Protein AF-A0A2V6Z7G9-F1 (afdb_monomer_lite)

Structure (mmCIF, N/CA/C/O backbone):
data_AF-A0A2V6Z7G9-F1
#
_entry.id   AF-A0A2V6Z7G9-F1
#
loop_
_atom_site.group_PDB
_atom_site.id
_atom_site.type_symbol
_atom_site.la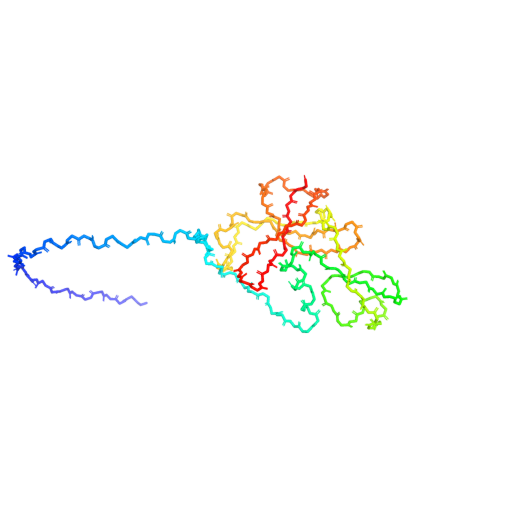bel_atom_id
_atom_site.label_alt_id
_atom_site.label_comp_id
_atom_site.label_asym_id
_atom_site.label_entity_id
_atom_site.label_seq_id
_atom_site.pdbx_PDB_ins_code
_atom_site.Cartn_x
_atom_site.Cartn_y
_atom_site.Cartn_z
_atom_site.occupancy
_atom_site.B_iso_or_equiv
_atom_site.auth_seq_id
_atom_site.auth_comp_id
_atom_site.auth_asym_id
_atom_site.auth_atom_id
_atom_site.pdbx_PDB_model_num
ATOM 1 N N . MET A 1 1 ? -39.714 36.564 0.654 1.00 46.28 1 MET A N 1
ATOM 2 C CA . MET A 1 1 ? -41.120 36.617 0.195 1.00 46.28 1 MET A CA 1
ATOM 3 C C . MET A 1 1 ? -41.683 35.203 0.207 1.00 46.28 1 MET A C 1
ATOM 5 O O . MET A 1 1 ? -41.181 34.357 -0.519 1.00 46.28 1 MET A O 1
ATOM 9 N N . ARG A 1 2 ? -42.617 34.915 1.122 1.00 41.38 2 ARG A N 1
ATOM 10 C CA . ARG A 1 2 ? -43.221 33.588 1.339 1.00 41.38 2 ARG A CA 1
ATOM 11 C C . ARG A 1 2 ? -44.548 33.513 0.575 1.00 41.38 2 ARG A C 1
ATOM 13 O O . ARG A 1 2 ? -45.341 34.442 0.668 1.00 41.38 2 ARG A O 1
ATOM 20 N N . ARG A 1 3 ? -44.774 32.432 -0.173 1.00 46.97 3 ARG A N 1
ATOM 21 C CA . ARG A 1 3 ? -46.000 32.166 -0.944 1.00 46.97 3 ARG A CA 1
ATOM 22 C C . ARG A 1 3 ? -46.952 31.303 -0.090 1.00 46.97 3 ARG A C 1
ATOM 24 O O . ARG A 1 3 ? -46.465 30.332 0.490 1.00 46.97 3 ARG A O 1
ATOM 31 N N . PRO A 1 4 ? -48.249 31.636 0.045 1.00 50.72 4 PRO A N 1
ATOM 32 C CA . PRO A 1 4 ? -49.170 30.868 0.882 1.00 50.72 4 PRO A CA 1
ATOM 33 C C . PRO A 1 4 ? -49.704 29.611 0.158 1.00 50.72 4 PRO A C 1
ATOM 35 O O . PRO A 1 4 ? -49.766 29.601 -1.076 1.00 50.72 4 PRO A O 1
ATOM 38 N N . PRO A 1 5 ? -50.086 28.554 0.903 1.00 48.44 5 PRO A N 1
ATOM 39 C CA . PRO A 1 5 ? -50.662 27.324 0.359 1.00 48.44 5 PRO A CA 1
ATOM 40 C C . PRO A 1 5 ? -52.167 27.475 0.068 1.00 48.44 5 PRO A C 1
ATOM 42 O O . PRO A 1 5 ? -52.927 27.966 0.900 1.00 48.44 5 PRO A O 1
ATOM 45 N N . GLY A 1 6 ? -52.578 27.053 -1.131 1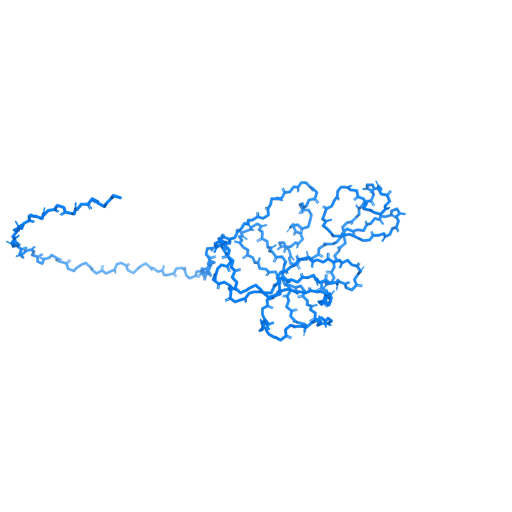.00 43.91 6 GLY A N 1
ATOM 46 C CA . GLY A 1 6 ? -53.966 27.042 -1.602 1.00 43.91 6 GLY A CA 1
ATOM 47 C C . GLY A 1 6 ? -54.724 25.773 -1.199 1.00 43.91 6 GLY A C 1
ATOM 48 O O . GLY A 1 6 ? -54.155 24.685 -1.158 1.00 43.91 6 GLY A O 1
ATOM 49 N N . ALA A 1 7 ? -56.003 25.975 -0.885 1.00 45.84 7 ALA A N 1
ATOM 50 C CA . ALA A 1 7 ? -56.956 25.062 -0.267 1.00 45.84 7 ALA A CA 1
ATOM 51 C C . ALA A 1 7 ? -57.321 23.813 -1.094 1.00 45.84 7 ALA A C 1
ATOM 53 O O . ALA A 1 7 ? -57.229 23.798 -2.319 1.00 45.84 7 ALA A O 1
ATOM 54 N N . GLY A 1 8 ? -57.750 22.771 -0.374 1.00 36.00 8 GLY A N 1
ATOM 55 C CA . GLY A 1 8 ? -58.090 21.454 -0.905 1.00 36.00 8 GLY A CA 1
ATOM 56 C C . GLY A 1 8 ? -59.484 21.317 -1.516 1.00 36.00 8 GLY A C 1
ATOM 57 O O . GLY A 1 8 ? -60.272 22.257 -1.551 1.00 36.00 8 GLY A O 1
ATOM 58 N N . LEU A 1 9 ? -59.782 20.091 -1.951 1.00 45.94 9 LEU A N 1
ATOM 59 C CA . LEU A 1 9 ? -61.124 19.630 -2.287 1.00 45.94 9 LEU A CA 1
ATOM 60 C C . LEU A 1 9 ? -61.352 18.220 -1.732 1.00 45.94 9 LEU A C 1
ATOM 62 O O . LEU A 1 9 ? -60.505 17.333 -1.812 1.00 45.94 9 LEU A O 1
ATOM 66 N N . SER A 1 10 ? -62.520 18.087 -1.123 1.00 37.91 10 SER A N 1
ATOM 67 C CA . SER A 1 10 ? -63.099 16.967 -0.393 1.00 37.91 10 SER A CA 1
ATOM 68 C C . SER A 1 10 ? -63.990 16.075 -1.266 1.00 37.91 10 SER A C 1
ATOM 70 O O . SER A 1 10 ? -64.615 16.570 -2.200 1.00 37.91 10 SER A O 1
ATOM 72 N N . GLY A 1 11 ? -64.188 14.822 -0.833 1.00 34.47 11 GLY A N 1
ATOM 73 C CA . GLY A 1 11 ? -65.309 13.943 -1.223 1.00 34.47 11 GLY A CA 1
ATOM 74 C C . GLY A 1 11 ? -64.867 12.748 -2.074 1.00 34.47 11 GLY A C 1
ATOM 75 O O . GLY A 1 11 ? -64.104 12.910 -3.010 1.00 34.47 11 GLY A O 1
ATOM 76 N N . GLY A 1 12 ? -65.259 11.499 -1.832 1.00 38.38 12 GLY A N 1
ATOM 77 C CA . GLY A 1 12 ? -66.187 10.864 -0.894 1.00 38.38 12 GLY A CA 1
ATOM 78 C C . GLY A 1 12 ? -66.059 9.330 -1.067 1.00 38.38 12 GLY A C 1
ATOM 79 O O . GLY A 1 12 ? -65.272 8.880 -1.900 1.00 38.38 12 GLY A O 1
ATOM 80 N N . PRO A 1 13 ? -66.760 8.498 -0.277 1.00 47.56 13 PRO A N 1
ATOM 81 C CA . PRO A 1 13 ? -66.443 7.077 -0.142 1.00 47.56 13 PRO A CA 1
ATOM 82 C C . PRO A 1 13 ? -67.273 6.166 -1.061 1.00 47.56 13 PRO A C 1
ATOM 84 O O . PRO A 1 13 ? -68.386 6.522 -1.442 1.00 47.56 13 PRO A O 1
ATOM 87 N N . ARG A 1 14 ? -66.770 4.927 -1.214 1.00 40.38 14 ARG A N 1
ATOM 88 C CA . ARG A 1 14 ? -67.463 3.626 -1.421 1.00 40.38 14 ARG A CA 1
ATOM 89 C C . ARG A 1 14 ? -67.065 2.909 -2.717 1.00 40.38 14 ARG A C 1
ATOM 91 O O . ARG A 1 14 ? -67.372 3.368 -3.802 1.00 40.38 14 ARG A O 1
ATOM 98 N N . ALA A 1 15 ? -66.530 1.696 -2.581 1.00 43.44 15 ALA A N 1
ATOM 99 C CA . ALA A 1 15 ? -67.306 0.463 -2.764 1.00 43.44 15 ALA A CA 1
ATOM 100 C C . ALA A 1 15 ? -66.437 -0.761 -2.420 1.00 43.44 15 ALA A C 1
ATOM 102 O O . ALA A 1 15 ? -65.300 -0.885 -2.863 1.00 43.44 15 ALA A O 1
ATOM 103 N N . ARG A 1 16 ? -66.985 -1.662 -1.599 1.00 48.31 16 ARG A N 1
ATOM 104 C CA . ARG A 1 16 ? -66.441 -2.993 -1.309 1.00 48.31 16 ARG A CA 1
ATOM 105 C C . ARG A 1 16 ? -67.078 -3.990 -2.268 1.00 48.31 16 ARG A C 1
ATOM 107 O O . ARG A 1 16 ? -68.238 -4.298 -2.053 1.00 48.31 16 ARG A O 1
ATOM 114 N N . HIS A 1 17 ? -66.329 -4.552 -3.209 1.00 40.22 17 HIS A N 1
ATOM 115 C CA . HIS A 1 17 ? -66.637 -5.800 -3.930 1.00 40.22 17 HIS A CA 1
ATOM 116 C C . HIS A 1 17 ? -65.290 -6.331 -4.458 1.00 40.22 17 HIS A C 1
ATOM 118 O O . HIS A 1 17 ? -64.462 -5.533 -4.867 1.00 40.22 17 HIS A O 1
ATOM 124 N N . GLY A 1 18 ? -64.916 -7.603 -4.457 1.00 40.47 18 GLY A N 1
ATOM 125 C CA . GLY A 1 18 ? -65.535 -8.863 -4.088 1.00 40.47 18 GLY A CA 1
ATOM 126 C C . GLY A 1 18 ? -64.407 -9.909 -4.052 1.00 40.47 18 GLY A C 1
ATOM 127 O O . GLY A 1 18 ? -63.336 -9.713 -4.625 1.00 40.47 18 GLY A O 1
ATOM 128 N N . ARG A 1 19 ? -64.615 -10.994 -3.303 1.00 50.22 19 ARG A N 1
ATOM 129 C CA . ARG A 1 19 ? -63.668 -12.111 -3.188 1.00 50.22 19 ARG A CA 1
ATOM 130 C C . ARG A 1 19 ? -63.494 -12.786 -4.549 1.00 50.22 19 ARG A C 1
ATOM 132 O O . ARG A 1 19 ? -64.489 -13.244 -5.099 1.00 50.22 19 ARG A O 1
ATOM 139 N N . HIS A 1 20 ? -62.255 -12.978 -4.997 1.00 47.03 20 HIS A N 1
ATOM 140 C CA . HIS A 1 20 ? -61.943 -13.973 -6.021 1.00 47.03 20 HIS A CA 1
ATOM 141 C C . HIS A 1 20 ? -60.789 -14.885 -5.589 1.00 47.03 20 HIS A C 1
ATOM 143 O O . HIS A 1 20 ? -59.735 -14.437 -5.152 1.00 47.03 20 HIS A O 1
ATOM 149 N N . ALA A 1 21 ? -61.131 -16.174 -5.641 1.00 50.31 21 ALA A N 1
ATOM 150 C CA . ALA A 1 21 ? -60.374 -17.419 -5.632 1.00 50.31 21 ALA A CA 1
ATOM 151 C C . ALA A 1 21 ? -58.892 -17.420 -5.212 1.00 50.31 21 ALA A C 1
ATOM 153 O O . ALA A 1 21 ? -58.017 -16.813 -5.820 1.00 50.31 21 ALA A O 1
ATOM 154 N N . ARG A 1 22 ? -58.623 -18.267 -4.211 1.00 45.00 22 ARG A N 1
ATOM 155 C CA . ARG A 1 22 ? -57.298 -18.760 -3.837 1.00 45.00 22 ARG A CA 1
ATOM 156 C C . ARG A 1 22 ? -56.752 -19.625 -4.977 1.00 45.00 22 ARG A C 1
ATOM 158 O O . ARG A 1 22 ? -57.305 -20.691 -5.236 1.00 45.00 22 ARG A O 1
ATOM 165 N N . HIS A 1 23 ? -55.653 -19.210 -5.595 1.00 40.94 23 HIS A N 1
ATOM 166 C CA . HIS A 1 23 ? -54.807 -20.115 -6.369 1.00 40.94 23 HIS A CA 1
ATOM 167 C C . HIS A 1 23 ? -53.655 -20.592 -5.481 1.00 40.94 23 HIS A C 1
ATOM 169 O O . HIS A 1 23 ? -52.947 -19.789 -4.875 1.00 40.94 23 HIS A O 1
ATOM 175 N N . ALA A 1 24 ? -53.536 -21.915 -5.354 1.00 49.03 24 ALA A N 1
ATOM 176 C CA . ALA A 1 24 ? -52.468 -22.589 -4.630 1.00 49.03 24 ALA A CA 1
ATOM 177 C C . ALA A 1 24 ? -51.098 -22.258 -5.256 1.00 49.03 24 ALA A C 1
ATOM 179 O O . ALA A 1 24 ? -51.010 -22.121 -6.479 1.00 49.03 24 ALA A O 1
ATOM 180 N N . PRO A 1 25 ? -50.030 -22.122 -4.452 1.00 39.22 25 PRO A N 1
ATOM 181 C CA . PRO A 1 25 ? -48.725 -21.761 -4.977 1.00 39.22 25 PRO A CA 1
ATOM 182 C C . PRO A 1 25 ? -48.147 -22.934 -5.771 1.00 39.22 25 PRO A C 1
ATOM 184 O O . PRO A 1 25 ? -48.065 -24.059 -5.278 1.00 39.22 25 PRO A O 1
ATOM 187 N N . LEU A 1 26 ? -47.713 -22.665 -7.002 1.00 45.28 26 LEU A N 1
ATOM 188 C CA . LEU A 1 26 ? -46.805 -23.557 -7.711 1.00 45.28 26 LEU A CA 1
ATOM 189 C C . LEU A 1 26 ? -45.466 -23.521 -6.971 1.00 45.28 26 LEU A C 1
ATOM 191 O O . LEU A 1 26 ? -44.718 -22.548 -7.059 1.00 45.28 26 LEU A O 1
ATOM 195 N N . VAL A 1 27 ? -45.194 -24.584 -6.217 1.00 43.25 27 VAL A N 1
ATOM 196 C CA . VAL A 1 27 ? -43.892 -24.871 -5.618 1.00 43.25 27 VAL A CA 1
ATOM 197 C C . VAL A 1 27 ? -42.880 -24.976 -6.757 1.00 43.25 27 VAL A C 1
ATOM 199 O O . VAL A 1 27 ? -42.824 -25.981 -7.462 1.00 43.25 27 VAL A O 1
ATOM 202 N N . ARG A 1 28 ? -42.094 -23.921 -6.977 1.00 43.59 28 ARG A N 1
ATOM 203 C CA . ARG A 1 28 ? -40.884 -24.015 -7.793 1.00 43.59 28 ARG A CA 1
ATOM 204 C C . ARG A 1 28 ? -39.750 -24.424 -6.872 1.00 43.59 28 ARG A C 1
ATOM 206 O O . ARG A 1 28 ? -39.422 -23.714 -5.925 1.00 43.59 28 ARG A O 1
ATOM 213 N N . HIS A 1 29 ? -39.213 -25.608 -7.142 1.00 41.50 29 HIS A N 1
ATOM 214 C CA . HIS A 1 29 ? -38.059 -26.166 -6.461 1.00 41.50 29 HIS A CA 1
ATOM 215 C C . HIS A 1 29 ? -36.920 -25.144 -6.406 1.00 41.50 29 HIS A C 1
ATOM 217 O O . HIS A 1 29 ? -36.500 -24.597 -7.425 1.00 41.50 29 HIS A O 1
ATOM 223 N N . ALA A 1 30 ? -36.459 -24.887 -5.185 1.00 40.66 30 ALA A N 1
ATOM 224 C CA . ALA A 1 30 ? -35.314 -24.052 -4.898 1.00 40.66 30 ALA A CA 1
ATOM 225 C C . ALA A 1 30 ? -34.059 -24.680 -5.514 1.00 40.66 30 ALA A C 1
ATOM 227 O O . ALA A 1 30 ? -33.615 -25.748 -5.092 1.00 40.66 30 ALA A O 1
ATOM 228 N N . HIS A 1 31 ? -33.456 -23.995 -6.480 1.00 39.78 31 HIS A N 1
ATOM 229 C CA . HIS A 1 31 ? -32.033 -24.158 -6.731 1.00 39.78 31 HIS A CA 1
ATOM 230 C C . HIS A 1 31 ? -31.303 -23.215 -5.786 1.00 39.78 31 HIS A C 1
ATOM 232 O O . HIS A 1 31 ? -31.111 -22.039 -6.074 1.00 39.78 31 HIS A O 1
ATOM 238 N N . SER A 1 32 ? -30.938 -23.746 -4.621 1.00 48.03 32 SER A N 1
ATOM 239 C CA . SER A 1 32 ? -30.017 -23.103 -3.698 1.00 48.03 32 SER A CA 1
ATOM 240 C C . SER A 1 32 ? -28.641 -23.000 -4.357 1.00 48.03 32 SER A C 1
ATOM 242 O O . SER A 1 32 ? -27.835 -23.932 -4.311 1.00 48.03 32 SER A O 1
ATOM 244 N N . ARG A 1 33 ? -28.355 -21.858 -4.967 1.00 45.34 33 ARG A N 1
ATOM 245 C CA . ARG A 1 33 ? -27.003 -21.310 -4.956 1.00 45.34 33 ARG A CA 1
ATOM 246 C C . ARG A 1 33 ? -27.084 -20.111 -4.035 1.00 45.34 33 ARG A C 1
ATOM 248 O O . ARG A 1 33 ? -27.973 -19.288 -4.194 1.00 45.34 33 ARG A O 1
ATOM 255 N N . GLY A 1 34 ? -26.268 -20.123 -2.987 1.00 42.91 34 GLY A N 1
ATOM 256 C CA . GLY A 1 34 ? -26.224 -19.042 -2.018 1.00 42.91 34 GLY A CA 1
ATOM 257 C C . GLY A 1 34 ? -25.831 -17.758 -2.728 1.00 42.91 34 GLY A C 1
ATOM 258 O O . GLY A 1 34 ? -24.647 -17.512 -2.937 1.00 42.91 34 GLY A O 1
ATOM 259 N N . ASP A 1 35 ? -26.832 -16.972 -3.105 1.00 41.91 35 ASP A N 1
ATOM 260 C CA . ASP A 1 35 ? -26.660 -15.587 -3.491 1.00 41.91 35 ASP A CA 1
ATOM 261 C C . ASP A 1 35 ? -26.277 -14.845 -2.213 1.00 41.91 35 ASP A C 1
ATOM 263 O O . ASP A 1 35 ? -27.119 -14.444 -1.407 1.00 41.91 35 ASP A O 1
ATOM 267 N N . VAL A 1 36 ? -24.971 -14.733 -1.977 1.00 43.47 36 VAL A N 1
ATOM 268 C CA . VAL A 1 36 ? -24.454 -13.731 -1.054 1.00 43.47 36 VAL A CA 1
ATOM 269 C C . VAL A 1 36 ? -24.893 -12.404 -1.653 1.00 43.47 36 VAL A C 1
ATOM 271 O O . VAL A 1 36 ? -24.384 -11.995 -2.694 1.00 43.47 36 VAL A O 1
ATOM 274 N N . ALA A 1 37 ? -25.896 -11.776 -1.044 1.00 41.31 37 ALA A N 1
ATOM 275 C CA . ALA A 1 37 ? -26.302 -10.431 -1.395 1.00 41.31 37 ALA A CA 1
ATOM 276 C C . ALA A 1 37 ? -25.085 -9.523 -1.191 1.00 41.31 37 ALA A C 1
ATOM 278 O O . ALA A 1 37 ? -24.750 -9.159 -0.063 1.00 41.31 37 ALA A O 1
ATOM 279 N N . VAL A 1 38 ? -24.379 -9.216 -2.278 1.00 49.88 38 VAL A N 1
ATOM 280 C CA . VAL A 1 38 ? -23.341 -8.193 -2.269 1.00 49.88 38 VAL A CA 1
ATOM 281 C C . VAL A 1 38 ? -24.102 -6.892 -2.068 1.00 49.88 38 VAL A C 1
ATOM 283 O O . VAL A 1 38 ? -24.864 -6.482 -2.945 1.00 49.88 38 VAL A O 1
ATOM 286 N N . ALA A 1 39 ? -23.995 -6.305 -0.875 1.00 60.56 39 ALA A N 1
ATOM 287 C CA . ALA A 1 39 ? -24.522 -4.972 -0.628 1.00 60.56 39 ALA A CA 1
ATOM 288 C C . ALA A 1 39 ? -24.041 -4.051 -1.759 1.00 60.56 39 ALA A C 1
ATOM 290 O O . ALA A 1 39 ? -22.878 -4.119 -2.157 1.00 60.56 39 ALA A O 1
ATOM 291 N N . GLU A 1 40 ? -24.947 -3.251 -2.322 1.00 77.25 40 GLU A N 1
ATOM 292 C CA . GLU A 1 40 ? -24.642 -2.404 -3.472 1.00 77.25 40 GLU A CA 1
ATOM 293 C C . GLU A 1 40 ? -23.435 -1.505 -3.157 1.00 77.25 40 GLU A C 1
ATOM 295 O O . GLU A 1 40 ? -23.467 -0.695 -2.228 1.00 77.25 40 GLU A O 1
ATOM 300 N N . TYR A 1 41 ? -22.339 -1.672 -3.903 1.00 86.94 41 TYR A N 1
ATOM 301 C CA . TYR A 1 41 ? -21.129 -0.885 -3.701 1.00 86.94 41 TYR A CA 1
ATOM 302 C C . TYR A 1 41 ? -21.319 0.518 -4.284 1.00 86.94 41 TYR A C 1
ATOM 304 O O . TYR A 1 41 ? -21.324 0.708 -5.498 1.00 86.94 41 TYR A O 1
ATOM 312 N N . THR A 1 42 ? -21.470 1.517 -3.413 1.00 90.62 42 THR A N 1
ATOM 313 C CA . THR A 1 42 ? -21.807 2.901 -3.804 1.00 90.62 42 THR A CA 1
ATOM 314 C C . THR A 1 42 ? -20.617 3.869 -3.780 1.00 90.62 42 THR A C 1
ATOM 316 O O . THR A 1 42 ? -20.784 5.075 -3.995 1.00 90.62 42 THR A O 1
ATOM 319 N N . LYS A 1 43 ? -19.401 3.379 -3.504 1.00 92.50 43 LYS A N 1
ATOM 320 C CA . LYS A 1 43 ? -18.169 4.188 -3.524 1.00 92.50 43 LYS A CA 1
ATOM 321 C C . LYS A 1 43 ? -17.587 4.258 -4.943 1.00 92.50 43 LYS A C 1
ATOM 323 O O . LYS A 1 43 ? -17.880 3.394 -5.768 1.00 92.50 43 LYS A O 1
ATOM 328 N N . PRO A 1 44 ? -16.735 5.258 -5.239 1.00 91.12 44 PRO A N 1
ATOM 329 C CA . PRO A 1 44 ? -16.034 5.323 -6.516 1.00 91.12 44 PRO A CA 1
ATOM 330 C C . PRO A 1 44 ? -15.210 4.059 -6.767 1.00 91.12 44 PRO A C 1
ATOM 332 O O . PRO A 1 44 ? -14.469 3.612 -5.891 1.00 91.12 44 PRO A O 1
ATOM 335 N N . LEU A 1 45 ? -15.327 3.515 -7.975 1.00 93.69 45 LEU A N 1
ATOM 336 C CA . LEU A 1 45 ? -14.468 2.437 -8.446 1.00 93.69 45 LEU A CA 1
ATOM 337 C C . LEU A 1 45 ? -13.182 3.017 -9.048 1.00 93.69 45 LEU A C 1
ATOM 339 O O . LEU A 1 45 ? -13.214 4.115 -9.612 1.00 93.69 45 LEU A O 1
ATOM 343 N N . PRO A 1 46 ? -12.052 2.302 -8.941 1.00 93.00 46 PRO A N 1
ATOM 344 C CA . PRO A 1 46 ? -10.824 2.715 -9.595 1.00 93.00 46 PRO A CA 1
ATOM 345 C C . PRO A 1 46 ? -10.962 2.641 -11.118 1.00 93.00 46 PRO A C 1
ATOM 347 O O . PRO A 1 46 ? -11.549 1.705 -11.661 1.00 93.00 46 PRO A O 1
ATOM 350 N N . GLU A 1 47 ? -10.354 3.598 -11.811 1.00 94.19 47 GLU A N 1
ATOM 351 C CA . GLU A 1 47 ? -10.119 3.496 -13.248 1.00 94.19 47 GLU A CA 1
ATOM 352 C C . GLU A 1 47 ? -8.877 2.626 -13.493 1.00 94.19 47 GLU A C 1
ATOM 354 O O . GLU A 1 47 ? -7.781 2.933 -13.017 1.00 94.19 47 GLU A O 1
ATOM 359 N N . ILE A 1 48 ? -9.047 1.512 -14.211 1.00 95.31 48 ILE A N 1
ATOM 360 C CA . ILE A 1 48 ? -7.955 0.581 -14.515 1.00 95.31 48 ILE A CA 1
ATOM 361 C C . ILE A 1 48 ? -7.266 1.015 -15.811 1.00 95.31 48 ILE A C 1
ATOM 363 O O . ILE A 1 48 ? -7.742 0.750 -16.915 1.00 95.31 48 ILE A O 1
ATOM 367 N N . THR A 1 49 ? -6.106 1.646 -15.667 1.00 96.06 49 THR A N 1
ATOM 368 C CA . THR A 1 49 ? -5.222 2.036 -16.776 1.00 96.06 49 THR A CA 1
ATOM 369 C C . THR A 1 49 ? -4.271 0.901 -17.172 1.00 96.06 49 THR A C 1
ATOM 371 O O . THR A 1 49 ? -4.204 -0.138 -16.510 1.00 96.06 49 THR A O 1
ATOM 374 N N . ALA A 1 50 ? -3.493 1.080 -18.244 1.00 94.69 50 ALA A N 1
ATOM 375 C CA . ALA A 1 50 ? -2.463 0.114 -18.633 1.00 94.69 50 ALA A CA 1
ATOM 376 C C . ALA A 1 50 ? -1.396 -0.070 -17.536 1.00 94.69 50 ALA A C 1
ATOM 378 O O . ALA A 1 50 ? -1.003 -1.197 -17.238 1.00 94.69 50 ALA A O 1
ATOM 379 N N . GLU A 1 51 ? -0.991 1.022 -16.886 1.00 94.81 51 GLU A N 1
ATOM 380 C CA . GLU A 1 51 ? 0.025 1.045 -15.830 1.00 94.81 51 GLU A CA 1
ATOM 381 C C . GLU A 1 51 ? -0.470 0.382 -14.541 1.00 94.81 51 GLU A C 1
ATOM 383 O O . GLU A 1 51 ? 0.298 -0.279 -13.846 1.00 94.81 51 GLU A O 1
ATOM 388 N N . SER A 1 52 ? -1.754 0.550 -14.209 1.00 96.50 52 SER A N 1
ATOM 389 C CA . SER A 1 52 ? -2.344 0.049 -12.960 1.00 96.50 52 SER A CA 1
ATOM 390 C C . SER A 1 52 ? -2.978 -1.338 -13.086 1.00 96.50 52 SER A C 1
ATOM 392 O O . SER A 1 52 ? -3.211 -1.992 -12.069 1.00 96.50 52 SER A O 1
ATOM 394 N N . ARG A 1 53 ? -3.213 -1.836 -14.307 1.00 97.06 53 ARG A N 1
ATOM 395 C CA . ARG A 1 53 ? -3.814 -3.157 -14.555 1.00 97.06 53 ARG A CA 1
ATOM 396 C C . ARG A 1 53 ? -3.133 -4.298 -13.794 1.00 97.06 53 ARG A C 1
ATOM 398 O O . ARG A 1 53 ? -3.861 -5.051 -13.150 1.00 97.06 53 ARG A O 1
ATOM 405 N N . PRO A 1 54 ? -1.792 -4.441 -13.776 1.00 97.62 54 PRO A N 1
ATOM 406 C CA . PRO A 1 54 ? -1.165 -5.535 -13.036 1.00 97.62 54 PRO A CA 1
ATOM 407 C C . PRO A 1 54 ? -1.484 -5.492 -11.536 1.00 97.62 54 PRO A C 1
ATOM 409 O O . PRO A 1 54 ? -1.748 -6.535 -10.942 1.00 97.62 54 PRO A O 1
ATOM 412 N N . PHE A 1 55 ? -1.523 -4.294 -10.940 1.00 97.94 55 PHE A N 1
ATOM 413 C CA . PHE A 1 55 ? -1.880 -4.100 -9.534 1.00 97.94 55 PHE A CA 1
ATOM 414 C C . PHE A 1 55 ? -3.312 -4.560 -9.240 1.00 97.94 55 PHE A C 1
ATOM 416 O O . PHE A 1 55 ? -3.522 -5.328 -8.301 1.00 97.94 55 PHE A O 1
ATOM 423 N N . TRP A 1 56 ? -4.285 -4.143 -10.055 1.00 97.56 56 TRP A N 1
ATOM 424 C CA . TRP A 1 56 ? -5.691 -4.509 -9.855 1.00 97.56 56 TRP A CA 1
ATOM 425 C C . TRP A 1 56 ? -5.960 -5.996 -10.111 1.00 97.56 56 TRP A C 1
ATOM 427 O O . TRP A 1 56 ? -6.667 -6.625 -9.327 1.00 97.56 56 TRP A O 1
ATOM 437 N N . GLU A 1 57 ? -5.318 -6.594 -11.117 1.00 97.69 57 GLU A N 1
ATOM 438 C CA . GLU A 1 57 ? -5.356 -8.046 -11.341 1.00 97.69 57 GLU A CA 1
ATOM 439 C C . GLU A 1 57 ? -4.733 -8.825 -10.174 1.00 97.69 57 GLU A C 1
ATOM 441 O O . GLU A 1 57 ? -5.220 -9.889 -9.789 1.00 97.69 57 GLU A O 1
ATOM 446 N N . GLY A 1 58 ? -3.660 -8.294 -9.580 1.00 97.94 58 GLY A N 1
ATOM 447 C CA . GLY A 1 58 ? -3.110 -8.804 -8.327 1.00 97.94 58 GLY A CA 1
ATOM 448 C C . GLY A 1 58 ? -4.144 -8.760 -7.205 1.00 97.94 58 GLY A C 1
ATOM 449 O O . GLY A 1 58 ? -4.409 -9.787 -6.578 1.00 97.94 58 GLY A O 1
ATOM 450 N N . CYS A 1 59 ? -4.789 -7.608 -7.001 1.00 98.12 59 CYS A N 1
ATOM 451 C CA . CYS A 1 59 ? -5.800 -7.435 -5.959 1.00 98.12 59 CYS A CA 1
ATOM 452 C C . CYS A 1 59 ? -6.983 -8.398 -6.135 1.00 98.12 59 CYS A C 1
ATOM 454 O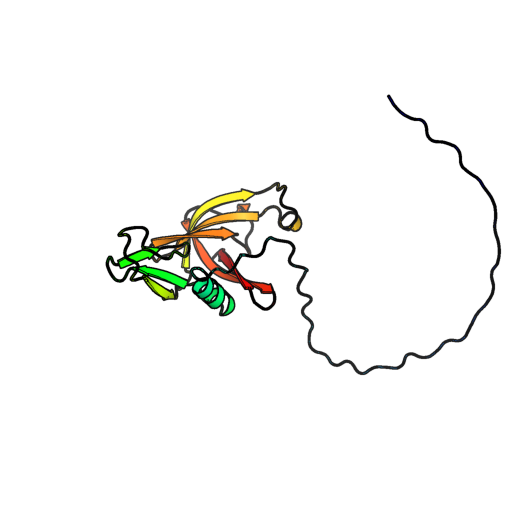 O . CYS A 1 59 ? -7.386 -9.025 -5.156 1.00 98.12 59 CYS A O 1
ATOM 456 N N . LYS A 1 60 ? -7.466 -8.604 -7.370 1.00 97.69 60 LYS A N 1
ATOM 457 C CA . LYS A 1 60 ? -8.506 -9.597 -7.705 1.00 97.69 60 LYS A CA 1
ATOM 458 C C . LYS A 1 60 ? -8.100 -11.023 -7.314 1.00 97.69 60 LYS A C 1
ATOM 460 O O . LYS A 1 60 ? -8.920 -11.812 -6.856 1.00 97.69 60 LYS A O 1
ATOM 465 N N . ARG A 1 61 ? -6.811 -11.358 -7.429 1.00 97.69 61 ARG A N 1
ATOM 466 C CA . ARG A 1 61 ? -6.239 -12.637 -6.962 1.00 97.69 61 ARG A CA 1
ATOM 467 C C . ARG A 1 61 ? -5.846 -12.636 -5.481 1.00 97.69 61 ARG A C 1
ATOM 469 O O . ARG A 1 61 ? -5.179 -13.567 -5.034 1.00 97.69 61 ARG A O 1
ATOM 476 N N . ARG A 1 62 ? -6.240 -11.612 -4.716 1.00 97.94 62 ARG A N 1
ATOM 477 C CA . ARG A 1 62 ? -5.879 -11.410 -3.303 1.00 97.94 62 ARG A CA 1
ATOM 478 C C . ARG A 1 62 ? -4.363 -11.333 -3.074 1.00 97.94 62 ARG A C 1
ATOM 480 O O . ARG A 1 62 ? -3.845 -11.823 -2.072 1.00 97.94 62 ARG A O 1
ATOM 487 N N . GLN A 1 63 ? -3.648 -10.723 -4.017 1.00 98.06 63 GLN A N 1
ATOM 488 C CA . GLN A 1 63 ? -2.202 -10.507 -3.985 1.00 98.06 63 GLN A CA 1
ATOM 489 C C . GLN A 1 63 ? -1.897 -9.012 -4.078 1.00 98.06 63 GLN A C 1
ATOM 491 O O . GLN A 1 63 ? -2.177 -8.371 -5.089 1.00 98.06 63 GLN A O 1
ATOM 496 N N . LEU A 1 64 ? -1.273 -8.451 -3.042 1.00 98.25 64 LEU A N 1
ATOM 497 C CA . LEU A 1 64 ? -0.779 -7.081 -3.109 1.00 98.25 64 LEU A CA 1
ATOM 498 C C . LEU A 1 64 ? 0.499 -7.080 -3.947 1.00 98.25 64 LEU A C 1
ATOM 500 O O . LEU A 1 64 ? 1.427 -7.824 -3.639 1.00 98.25 64 LEU A O 1
ATOM 504 N N . LEU A 1 65 ? 0.554 -6.268 -4.999 1.00 98.19 65 LEU A N 1
ATOM 505 C CA . LEU A 1 65 ? 1.755 -6.123 -5.819 1.00 98.19 65 LEU A CA 1
ATOM 506 C C . LEU A 1 65 ? 2.404 -4.758 -5.591 1.00 98.19 65 LEU A C 1
ATOM 508 O O . LEU A 1 65 ? 1.717 -3.745 -5.449 1.00 98.19 65 LEU A O 1
ATOM 512 N N . VAL A 1 66 ? 3.732 -4.737 -5.616 1.00 97.88 66 VAL A N 1
ATOM 513 C CA . VAL A 1 66 ? 4.555 -3.522 -5.575 1.00 97.88 66 VAL A CA 1
ATOM 514 C C . VAL A 1 66 ? 5.500 -3.510 -6.767 1.00 97.88 66 VAL A C 1
ATOM 516 O O . VAL A 1 66 ? 5.931 -4.565 -7.238 1.00 97.88 66 VAL A O 1
ATOM 519 N N . GLN A 1 67 ? 5.830 -2.322 -7.267 1.00 97.81 67 GLN A N 1
ATOM 520 C CA . GLN A 1 67 ? 6.839 -2.198 -8.314 1.00 97.81 67 GLN A CA 1
ATOM 521 C C . GLN A 1 67 ? 8.232 -2.147 -7.692 1.00 97.81 67 GLN A C 1
ATOM 523 O O . GLN A 1 67 ? 8.434 -1.487 -6.670 1.00 97.81 67 GLN A O 1
ATOM 528 N N . ARG A 1 68 ? 9.202 -2.794 -8.337 1.00 98.19 68 ARG A N 1
ATOM 529 C CA . ARG A 1 68 ? 10.635 -2.646 -8.070 1.00 98.19 68 ARG A CA 1
ATOM 530 C C . ARG A 1 68 ? 11.339 -2.233 -9.356 1.00 98.19 68 ARG A C 1
ATOM 532 O O . ARG A 1 68 ? 11.108 -2.818 -10.405 1.00 98.19 68 ARG A O 1
ATOM 539 N N . CYS A 1 69 ? 12.217 -1.247 -9.267 1.00 98.44 69 CYS A N 1
ATOM 540 C CA . CYS A 1 69 ? 13.104 -0.875 -10.357 1.00 98.44 69 CYS A CA 1
ATOM 541 C C . CYS A 1 69 ? 14.289 -1.839 -10.413 1.00 98.44 69 CYS A C 1
ATOM 543 O O . CYS A 1 69 ? 15.009 -1.992 -9.422 1.00 98.44 69 CYS A O 1
ATOM 545 N N . ARG A 1 70 ? 14.515 -2.473 -11.561 1.00 98.50 70 ARG A N 1
ATOM 546 C CA . ARG A 1 70 ? 15.665 -3.361 -11.778 1.00 98.50 70 ARG A CA 1
ATOM 547 C C . ARG A 1 70 ? 16.972 -2.582 -11.914 1.00 98.50 70 ARG A C 1
ATOM 549 O O . ARG A 1 70 ? 18.010 -3.090 -11.503 1.00 98.50 70 ARG A O 1
ATOM 556 N N . ALA A 1 71 ? 16.909 -1.331 -12.374 1.00 98.44 71 ALA A N 1
ATOM 557 C CA . ALA A 1 71 ? 18.084 -0.479 -12.544 1.00 98.44 71 ALA A CA 1
ATOM 558 C C . ALA A 1 71 ? 18.665 0.046 -11.215 1.00 98.44 71 ALA A C 1
ATOM 560 O O . ALA A 1 71 ? 19.881 0.080 -11.050 1.00 98.44 71 ALA A O 1
ATOM 561 N N . CYS A 1 72 ? 17.823 0.462 -10.258 1.00 98.25 72 CYS A N 1
ATOM 562 C CA . CYS A 1 72 ? 18.285 1.062 -8.992 1.00 98.25 72 CYS A CA 1
ATOM 563 C C . CYS A 1 72 ? 17.820 0.333 -7.723 1.00 98.25 72 CYS A C 1
ATOM 565 O O . CYS A 1 72 ? 18.182 0.725 -6.617 1.00 98.25 72 CYS A O 1
ATOM 567 N N . GLY A 1 73 ? 16.991 -0.705 -7.849 1.00 97.44 73 GLY A N 1
ATOM 568 C CA . GLY A 1 73 ? 16.477 -1.483 -6.721 1.00 97.44 73 GLY A CA 1
ATOM 569 C C . GLY A 1 73 ? 15.350 -0.819 -5.922 1.00 97.44 73 GLY A C 1
ATOM 570 O O . GLY A 1 73 ? 14.762 -1.491 -5.073 1.00 97.44 73 GLY A O 1
ATOM 571 N N . ALA A 1 74 ? 15.019 0.451 -6.189 1.00 97.56 74 ALA A N 1
ATOM 572 C CA . ALA A 1 74 ? 13.961 1.168 -5.480 1.00 97.56 74 ALA A CA 1
ATOM 573 C C . ALA A 1 74 ? 12.598 0.488 -5.662 1.00 97.56 74 ALA A C 1
ATOM 575 O O . ALA A 1 74 ? 12.260 0.027 -6.755 1.00 97.56 74 ALA A O 1
ATOM 576 N N . ARG A 1 75 ? 11.801 0.461 -4.593 1.00 97.69 75 ARG A N 1
ATOM 577 C CA . ARG A 1 75 ? 10.411 -0.001 -4.624 1.00 97.69 75 ARG A CA 1
ATOM 578 C C . ARG A 1 75 ? 9.467 1.190 -4.617 1.00 97.69 75 ARG A C 1
ATOM 580 O O . ARG A 1 75 ? 9.787 2.220 -4.027 1.00 97.69 75 ARG A O 1
ATOM 587 N N . GLN A 1 76 ? 8.311 1.053 -5.255 1.00 96.56 76 GLN A N 1
ATOM 588 C CA . GLN A 1 76 ? 7.320 2.123 -5.289 1.00 96.56 76 GLN A CA 1
ATOM 589 C C . GLN A 1 76 ? 5.878 1.623 -5.260 1.00 96.56 76 GLN A C 1
ATOM 591 O O . GLN A 1 76 ? 5.534 0.545 -5.751 1.00 96.56 76 GLN A O 1
ATOM 596 N N . HIS A 1 77 ? 5.049 2.487 -4.691 1.00 94.62 77 HIS A N 1
ATOM 597 C CA . HIS A 1 77 ? 3.598 2.486 -4.730 1.00 94.62 77 HIS A CA 1
ATOM 598 C C . HIS A 1 77 ? 3.187 3.968 -4.756 1.00 94.62 77 HIS A C 1
ATOM 600 O O . HIS A 1 77 ? 3.744 4.765 -4.006 1.00 94.62 77 HIS A O 1
ATOM 606 N N . TYR A 1 78 ? 2.293 4.471 -5.602 1.00 91.19 78 TYR A N 1
ATOM 607 C CA . TYR A 1 78 ? 1.383 3.896 -6.602 1.00 91.19 78 TYR A CA 1
ATOM 608 C C . TYR A 1 78 ? 2.027 3.339 -7.894 1.00 91.19 78 TYR A C 1
ATOM 610 O O . TYR A 1 78 ? 3.195 3.633 -8.155 1.00 91.19 78 TYR A O 1
ATOM 618 N N . PRO A 1 79 ? 1.266 2.579 -8.720 1.00 94.25 79 PRO A N 1
ATOM 619 C CA . PRO A 1 79 ? 1.688 2.140 -10.057 1.00 94.25 79 PRO A CA 1
ATOM 620 C C . PRO A 1 79 ? 2.130 3.307 -10.954 1.00 94.25 79 PRO A C 1
ATOM 622 O O . PRO A 1 79 ? 1.411 4.299 -11.079 1.00 94.25 79 PRO A O 1
ATOM 625 N N . ARG A 1 80 ? 3.298 3.191 -11.595 1.00 95.75 80 ARG A N 1
ATOM 626 C CA . ARG A 1 80 ? 3.843 4.181 -12.543 1.00 95.75 80 ARG A CA 1
ATOM 627 C C . ARG A 1 80 ? 4.513 3.491 -13.733 1.00 95.75 80 ARG A C 1
ATOM 629 O O . ARG A 1 80 ? 4.941 2.347 -13.618 1.00 95.75 80 ARG A O 1
ATOM 636 N N . GLY A 1 81 ? 4.647 4.207 -14.852 1.00 96.75 81 GLY A N 1
ATOM 637 C CA . GLY A 1 81 ? 5.413 3.744 -16.019 1.00 96.75 81 GLY A CA 1
ATOM 638 C C . GLY A 1 81 ? 6.935 3.887 -15.878 1.00 96.75 81 GLY A C 1
ATOM 639 O O . GLY A 1 81 ? 7.673 3.245 -16.609 1.00 96.75 81 GLY A O 1
ATOM 640 N N . VAL A 1 82 ? 7.409 4.700 -14.927 1.00 97.44 82 VAL A N 1
ATOM 641 C CA . VAL A 1 82 ? 8.840 4.929 -14.661 1.00 97.44 82 VAL A CA 1
ATOM 642 C C . VAL A 1 82 ? 9.126 4.937 -13.161 1.00 97.44 82 VAL A C 1
ATOM 644 O O . VAL A 1 82 ? 8.237 5.179 -12.335 1.00 97.44 82 VAL A O 1
ATOM 647 N N . CYS A 1 83 ? 10.372 4.655 -12.797 1.00 97.94 83 CYS A N 1
ATOM 648 C CA . CYS A 1 83 ? 10.853 4.702 -11.425 1.00 97.94 83 CYS A CA 1
ATOM 649 C C . CYS A 1 83 ? 10.884 6.144 -10.907 1.00 97.94 83 CYS A C 1
ATOM 651 O O . CYS A 1 83 ? 11.556 6.999 -11.480 1.00 97.94 83 CYS A O 1
ATOM 653 N N . ALA A 1 84 ? 10.242 6.401 -9.767 1.00 96.50 84 ALA A N 1
ATOM 654 C CA . ALA A 1 84 ? 10.252 7.714 -9.123 1.00 96.50 84 ALA A CA 1
ATOM 655 C C . ALA A 1 84 ? 11.639 8.143 -8.598 1.00 96.50 84 ALA A C 1
ATOM 657 O O . ALA A 1 84 ? 11.837 9.320 -8.312 1.00 96.50 84 ALA A O 1
ATOM 658 N N . ALA A 1 85 ? 12.587 7.207 -8.459 1.00 97.50 85 ALA A N 1
ATOM 659 C CA . ALA A 1 85 ? 13.929 7.484 -7.946 1.00 97.50 85 ALA A CA 1
ATOM 660 C C . ALA A 1 85 ? 14.960 7.767 -9.053 1.00 97.50 85 ALA A C 1
ATOM 662 O O . ALA A 1 85 ? 15.762 8.684 -8.911 1.00 97.50 85 ALA A O 1
ATOM 663 N N . CYS A 1 86 ? 14.964 6.984 -10.141 1.00 98.31 86 CYS A N 1
ATOM 664 C CA . CYS A 1 86 ? 15.990 7.078 -11.192 1.00 98.31 86 CYS A CA 1
ATOM 665 C C . CYS A 1 86 ? 15.450 7.273 -12.615 1.00 98.31 86 CYS A C 1
ATOM 667 O O . CYS A 1 86 ? 16.246 7.296 -13.548 1.00 98.31 86 CYS A O 1
ATOM 669 N N . TRP A 1 87 ? 14.129 7.387 -12.796 1.00 98.00 87 TRP A N 1
ATOM 670 C CA . TRP A 1 87 ? 13.461 7.590 -14.092 1.00 98.00 87 TRP A CA 1
ATOM 671 C C . TRP A 1 87 ? 13.598 6.460 -15.122 1.00 98.00 87 TRP A C 1
ATOM 673 O O . TRP A 1 87 ? 13.074 6.587 -16.223 1.00 98.00 87 TRP A O 1
ATOM 683 N N . SER A 1 88 ? 14.234 5.339 -14.771 1.00 98.31 88 SER A N 1
ATOM 684 C CA . SER A 1 88 ? 14.224 4.132 -15.603 1.00 98.31 88 SER A CA 1
ATOM 685 C C . SER A 1 88 ? 12.809 3.556 -15.728 1.00 98.31 88 SER A C 1
ATOM 687 O O . SER A 1 88 ? 12.039 3.568 -14.764 1.00 98.31 88 SER A O 1
ATOM 689 N N . ASP A 1 89 ? 12.487 3.034 -16.904 1.00 97.38 89 ASP A N 1
ATOM 690 C CA . ASP A 1 89 ? 11.278 2.269 -17.221 1.00 97.38 89 ASP A CA 1
ATOM 691 C C . ASP A 1 89 ? 11.435 0.755 -16.968 1.00 97.38 89 ASP A C 1
ATOM 693 O O . ASP A 1 89 ? 10.467 0.007 -17.104 1.00 97.38 89 ASP A O 1
ATOM 697 N N . ASP A 1 90 ? 12.617 0.299 -16.531 1.00 98.06 90 ASP A N 1
ATOM 698 C CA . ASP A 1 90 ? 12.910 -1.102 -16.203 1.00 98.06 90 ASP A CA 1
ATOM 699 C C . ASP A 1 90 ? 12.311 -1.485 -14.835 1.00 98.06 90 ASP A C 1
ATOM 701 O O . ASP A 1 90 ? 12.992 -1.608 -13.806 1.00 98.06 90 ASP A O 1
ATOM 705 N N . LEU A 1 91 ? 10.981 -1.592 -14.816 1.00 98.12 91 LEU A N 1
ATOM 706 C CA . LEU A 1 91 ? 10.161 -1.902 -13.651 1.00 98.12 91 LEU A CA 1
ATOM 707 C C . LEU A 1 91 ? 9.631 -3.336 -13.712 1.00 98.12 91 LEU A C 1
ATOM 709 O O . LEU A 1 91 ? 9.055 -3.775 -14.706 1.00 98.12 91 LEU A O 1
ATOM 713 N N . GLU A 1 92 ? 9.725 -4.043 -12.591 1.00 97.88 92 GLU A N 1
ATOM 714 C CA . GLU A 1 92 ? 9.089 -5.342 -12.385 1.00 97.88 92 GLU A CA 1
ATOM 715 C C . GLU A 1 92 ? 8.021 -5.287 -11.292 1.00 97.88 92 GLU A C 1
ATOM 717 O O . GLU A 1 92 ? 8.107 -4.498 -10.349 1.00 97.88 92 GLU A O 1
ATOM 722 N N . TRP A 1 93 ? 7.023 -6.163 -11.400 1.00 98.19 93 TRP A N 1
ATOM 723 C CA . TRP A 1 93 ? 5.997 -6.361 -10.380 1.00 98.19 93 TRP A CA 1
ATOM 724 C C . TRP A 1 93 ? 6.374 -7.520 -9.470 1.00 98.19 93 TRP A C 1
ATOM 726 O O . TRP A 1 93 ? 6.601 -8.633 -9.944 1.00 98.19 93 TRP A O 1
ATOM 736 N N . LEU A 1 94 ? 6.389 -7.274 -8.162 1.00 97.62 94 LEU A N 1
ATOM 737 C CA . LEU A 1 94 ? 6.682 -8.282 -7.151 1.00 97.62 94 LEU A CA 1
ATOM 738 C C . LEU A 1 94 ? 5.504 -8.439 -6.183 1.00 97.62 94 LEU A C 1
ATOM 740 O O . LEU A 1 94 ? 4.881 -7.437 -5.819 1.00 97.62 94 LEU A O 1
ATOM 744 N N . PRO A 1 95 ? 5.199 -9.671 -5.735 1.00 97.81 95 PRO A N 1
ATOM 745 C CA . PRO A 1 95 ? 4.232 -9.880 -4.672 1.00 97.81 95 PRO A CA 1
ATOM 746 C C . PRO A 1 95 ? 4.771 -9.333 -3.347 1.00 97.81 95 PRO A C 1
ATOM 748 O O . PRO A 1 95 ? 5.904 -9.613 -2.954 1.00 97.81 95 PRO A O 1
ATOM 751 N N . SER A 1 96 ? 3.925 -8.584 -2.653 1.00 97.75 96 SER A N 1
ATOM 75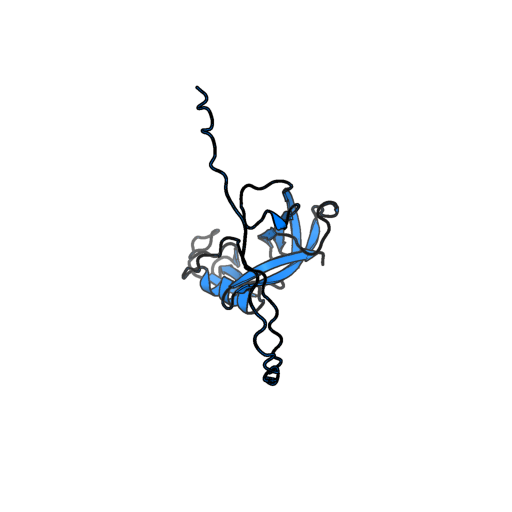2 C CA . SER A 1 96 ? 4.133 -8.146 -1.280 1.00 97.75 96 SER A CA 1
ATOM 753 C C . SER A 1 96 ? 3.461 -9.130 -0.319 1.00 97.75 96 SER A C 1
ATOM 755 O O . SER A 1 96 ? 2.310 -9.515 -0.555 1.00 97.75 96 SER A O 1
ATOM 757 N N . PRO A 1 97 ? 4.098 -9.514 0.806 1.00 97.31 97 PRO A N 1
ATOM 758 C CA . PRO A 1 97 ? 3.418 -10.241 1.874 1.00 97.31 97 PRO A CA 1
ATOM 759 C C . PRO A 1 97 ? 2.309 -9.424 2.552 1.00 97.31 97 PRO A C 1
ATOM 761 O O . PRO A 1 97 ? 1.575 -9.978 3.373 1.00 97.31 97 PRO A O 1
ATOM 764 N N . GLY A 1 98 ? 2.218 -8.120 2.256 1.00 97.50 98 GLY A N 1
ATOM 765 C CA . GLY A 1 98 ? 1.181 -7.221 2.742 1.00 97.50 98 GLY A CA 1
ATOM 766 C C . GLY A 1 98 ? 1.206 -7.032 4.252 1.00 97.50 98 GLY A C 1
ATOM 767 O O . GLY A 1 98 ? 0.152 -6.861 4.854 1.00 97.50 98 GLY A O 1
ATOM 768 N N . ARG A 1 99 ? 2.384 -7.120 4.872 1.00 98.62 99 ARG A N 1
ATOM 769 C CA . ARG A 1 99 ? 2.602 -6.820 6.290 1.00 98.62 99 ARG A CA 1
ATOM 770 C C . ARG A 1 99 ? 3.217 -5.437 6.420 1.00 98.62 99 ARG A C 1
ATOM 772 O O . ARG A 1 99 ? 4.003 -5.031 5.567 1.00 98.62 99 ARG A O 1
ATOM 779 N N . GLY A 1 100 ? 2.834 -4.723 7.465 1.00 98.50 100 GLY A N 1
ATOM 780 C CA . GLY A 1 100 ? 3.371 -3.400 7.720 1.00 98.50 100 GLY A CA 1
ATOM 781 C C . GLY A 1 100 ? 2.901 -2.823 9.040 1.00 98.50 100 GLY A C 1
ATOM 782 O O . GLY A 1 100 ? 2.325 -3.516 9.887 1.00 98.50 100 GLY A O 1
ATOM 783 N N . ARG A 1 101 ? 3.131 -1.523 9.202 1.00 98.81 101 ARG A N 1
ATOM 784 C CA . ARG A 1 101 ? 2.739 -0.755 10.383 1.00 98.81 101 ARG A CA 1
ATOM 785 C C . ARG A 1 101 ? 1.996 0.511 9.987 1.00 98.81 101 ARG A C 1
ATOM 787 O O . ARG A 1 101 ? 2.269 1.110 8.950 1.00 98.81 101 ARG A O 1
ATOM 794 N N . VAL A 1 102 ? 1.074 0.953 10.838 1.00 98.81 102 VAL A N 1
ATOM 795 C CA . VAL A 1 102 ? 0.438 2.270 10.692 1.00 98.81 102 VAL A CA 1
ATOM 796 C C . VAL A 1 102 ? 1.506 3.354 10.855 1.00 98.81 102 VAL A C 1
ATOM 798 O O . VAL A 1 102 ? 1.999 3.574 11.959 1.00 98.81 102 VAL A O 1
ATOM 801 N N . TYR A 1 103 ? 1.854 4.039 9.768 1.00 98.69 103 TYR A N 1
ATOM 802 C CA . TYR A 1 103 ? 2.778 5.175 9.775 1.00 98.69 103 TYR A CA 1
ATOM 803 C C . TYR A 1 103 ? 2.091 6.432 10.323 1.00 98.69 103 TYR A C 1
ATOM 805 O O . TYR A 1 103 ? 2.605 7.111 11.207 1.00 98.69 103 TYR A O 1
ATOM 813 N N . SER A 1 104 ? 0.886 6.719 9.830 1.00 98.75 104 SER A N 1
ATOM 814 C CA . SER A 1 104 ? 0.024 7.809 10.295 1.00 98.75 104 SER A CA 1
ATOM 815 C C . SER A 1 104 ? -1.427 7.505 9.926 1.00 98.75 104 SER A C 1
ATOM 817 O O . SER A 1 104 ? -1.677 6.721 9.008 1.00 98.75 104 SER A O 1
ATOM 819 N N . PHE A 1 105 ? -2.394 8.096 10.625 1.00 98.75 105 PHE A N 1
ATOM 820 C CA . PHE A 1 105 ? -3.812 7.886 10.341 1.00 98.75 105 PHE A CA 1
ATOM 821 C C . PHE A 1 105 ? -4.677 9.080 10.747 1.00 98.75 105 PHE A C 1
ATOM 823 O O . PHE A 1 105 ? -4.279 9.923 11.550 1.00 98.75 105 PHE A O 1
ATOM 830 N N . THR A 1 106 ? -5.890 9.119 10.205 1.00 98.38 106 THR A N 1
ATOM 831 C CA . THR A 1 106 ? -6.976 9.998 10.641 1.00 98.38 106 THR A CA 1
ATOM 832 C C . THR A 1 106 ? -8.239 9.179 10.886 1.00 98.38 106 THR A C 1
ATOM 834 O O . THR A 1 106 ? -8.474 8.156 10.237 1.00 98.38 106 THR A O 1
ATOM 837 N N . VAL A 1 107 ? -9.073 9.643 11.819 1.00 98.19 107 VAL A N 1
ATOM 838 C CA . VAL A 1 107 ? -10.422 9.108 12.039 1.00 98.19 107 VAL A CA 1
ATOM 839 C C . VAL A 1 107 ? -11.423 10.101 11.469 1.00 98.19 107 VAL A C 1
ATOM 841 O O . VAL A 1 107 ? -11.513 11.247 11.912 1.00 98.19 107 VAL A O 1
ATOM 844 N N . THR A 1 108 ? -12.168 9.678 10.451 1.00 97.44 108 THR A N 1
ATOM 845 C CA . THR A 1 108 ? -13.168 10.530 9.806 1.00 97.44 108 THR A CA 1
ATOM 846 C C . THR A 1 108 ? -14.529 10.300 10.448 1.00 97.44 108 THR A C 1
ATOM 848 O O . THR A 1 108 ? -15.146 9.261 10.246 1.00 97.44 108 THR A O 1
ATOM 851 N N . HIS A 1 109 ? -15.019 11.294 11.194 1.00 97.19 109 HIS A N 1
ATOM 852 C CA . HIS A 1 109 ? -16.345 11.256 11.832 1.00 97.19 109 HIS A CA 1
ATOM 853 C C . HIS A 1 109 ? -17.464 11.873 10.983 1.00 97.19 109 HIS A C 1
ATOM 855 O O . HIS A 1 109 ? -18.641 11.704 11.294 1.00 97.19 109 HIS A O 1
ATOM 861 N N . ARG A 1 110 ? -17.126 12.632 9.935 1.00 96.31 110 ARG A N 1
ATOM 862 C CA . ARG A 1 110 ? -18.092 13.284 9.039 1.00 96.31 110 ARG A CA 1
ATOM 863 C C . ARG A 1 110 ? -17.549 13.300 7.617 1.00 96.31 110 ARG A C 1
ATOM 865 O O . ARG A 1 110 ? -16.396 13.659 7.413 1.00 96.31 110 ARG A O 1
ATOM 872 N N . THR A 1 111 ? -18.387 12.974 6.635 1.00 94.62 111 THR A N 1
ATOM 873 C CA . THR A 1 111 ? -18.008 12.988 5.215 1.00 94.62 111 THR A CA 1
ATOM 874 C C . THR A 1 111 ? -19.137 13.505 4.329 1.00 94.62 111 THR A C 1
ATOM 876 O O . THR A 1 111 ? -20.318 13.280 4.598 1.00 94.62 111 THR A O 1
ATOM 879 N N . GLN A 1 112 ? -18.771 14.195 3.246 1.00 93.06 112 GLN A N 1
ATOM 880 C CA . GLN A 1 112 ? -19.709 14.560 2.180 1.00 93.06 112 GLN A CA 1
ATOM 881 C C . GLN A 1 112 ? -19.819 13.469 1.107 1.00 93.06 112 GLN A C 1
ATOM 883 O O . GLN A 1 112 ? -20.809 13.438 0.371 1.00 93.06 112 GLN A O 1
ATOM 888 N N . ALA A 1 113 ? -18.853 12.546 1.046 1.00 90.62 113 ALA A N 1
ATOM 889 C CA . ALA A 1 113 ? -18.847 11.443 0.097 1.00 90.62 113 ALA A CA 1
ATOM 890 C C . ALA A 1 113 ? -19.934 10.427 0.471 1.00 90.62 113 ALA A C 1
ATOM 892 O O . ALA A 1 113 ? -19.840 9.741 1.488 1.00 90.62 113 ALA A O 1
ATOM 893 N N . ARG A 1 114 ? -20.992 10.355 -0.345 1.00 90.50 114 ARG A N 1
ATOM 894 C CA . ARG A 1 114 ? -22.204 9.575 -0.040 1.00 90.50 114 ARG A CA 1
ATOM 895 C C . ARG A 1 114 ? -21.906 8.104 0.253 1.00 90.50 114 ARG A C 1
ATOM 897 O O . ARG A 1 114 ? -22.379 7.619 1.270 1.00 90.50 114 ARG A O 1
ATOM 904 N N . GLY A 1 115 ? -21.064 7.461 -0.559 1.00 91.50 115 GLY A N 1
ATOM 905 C CA . GLY A 1 115 ? -20.720 6.041 -0.407 1.00 91.50 115 GLY A CA 1
ATOM 906 C C . GLY A 1 115 ? -19.906 5.678 0.843 1.00 91.50 115 GLY A C 1
ATOM 907 O O . GLY A 1 115 ? -19.633 4.508 1.056 1.00 91.50 115 GLY A O 1
ATOM 908 N N . PHE A 1 116 ? -19.504 6.653 1.667 1.00 92.44 116 PHE A N 1
ATOM 909 C CA . PHE A 1 116 ? -18.763 6.419 2.916 1.00 92.44 116 PHE A CA 1
ATOM 910 C C . PHE A 1 116 ? -19.577 6.762 4.172 1.00 92.44 116 PHE A C 1
ATOM 912 O O . PHE A 1 116 ? -19.063 6.661 5.284 1.00 92.44 116 PHE A O 1
ATOM 919 N N . ARG A 1 117 ? -20.826 7.226 4.024 1.00 92.88 117 ARG A N 1
ATOM 920 C CA . ARG A 1 117 ? -21.636 7.697 5.161 1.00 92.88 117 ARG A CA 1
ATOM 921 C C . ARG A 1 117 ? -21.996 6.575 6.128 1.00 92.88 117 ARG A C 1
ATOM 923 O O . ARG A 1 117 ? -21.968 6.809 7.331 1.00 92.88 117 ARG A O 1
ATOM 930 N N . ASP A 1 118 ? -22.262 5.388 5.596 1.00 92.25 118 ASP A N 1
ATOM 931 C CA . ASP A 1 118 ? -22.674 4.218 6.379 1.00 92.25 118 ASP A CA 1
ATOM 932 C C . ASP A 1 118 ? -21.492 3.537 7.096 1.00 92.25 118 ASP A C 1
ATOM 934 O O . ASP A 1 118 ? -21.684 2.627 7.894 1.00 92.25 118 ASP A O 1
ATOM 938 N N . GLU A 1 119 ? -20.266 4.015 6.854 1.00 91.62 119 GLU A N 1
ATOM 939 C CA . GLU A 1 119 ? -19.022 3.526 7.465 1.00 91.62 119 GLU A CA 1
ATOM 940 C C . GLU A 1 119 ? -18.432 4.497 8.487 1.00 91.62 119 GLU A C 1
ATOM 942 O O . GLU A 1 119 ? -17.330 4.282 8.985 1.00 91.62 119 GLU A O 1
ATOM 947 N N . LEU A 1 120 ? -19.124 5.593 8.799 1.00 94.81 120 LEU A N 1
ATOM 948 C CA . LEU A 1 120 ? -18.648 6.522 9.815 1.00 94.81 120 LEU A CA 1
ATOM 949 C C . LEU A 1 120 ? -18.764 5.908 11.228 1.00 94.81 120 LEU A C 1
ATOM 951 O O . LEU A 1 120 ? -19.827 5.392 11.572 1.00 94.81 120 LEU A O 1
ATOM 955 N N . PRO A 1 121 ? -17.747 6.073 12.097 1.00 96.50 121 PRO A N 1
ATOM 956 C CA . PRO A 1 121 ? -16.413 6.585 11.790 1.00 96.50 121 PRO A CA 1
ATOM 957 C C . PRO A 1 121 ? -15.518 5.541 11.108 1.00 96.50 121 PRO A C 1
ATOM 959 O O . PRO A 1 121 ? -15.452 4.397 11.547 1.00 96.50 121 PRO A O 1
ATOM 962 N N . TYR A 1 122 ? -14.746 5.971 10.105 1.00 96.69 122 TYR A N 1
ATOM 963 C CA . TYR A 1 122 ? -13.738 5.125 9.456 1.00 96.69 122 TYR A CA 1
ATOM 964 C C . TYR A 1 122 ? -12.326 5.679 9.632 1.00 96.69 122 TYR A C 1
ATOM 966 O O . TYR A 1 122 ? -12.112 6.885 9.795 1.00 96.69 122 TYR A O 1
ATOM 974 N N . VAL A 1 123 ? -11.347 4.781 9.541 1.00 98.31 123 VAL A N 1
ATOM 975 C CA . VAL A 1 123 ? -9.921 5.096 9.650 1.00 98.31 123 VAL A CA 1
ATOM 976 C C . VAL A 1 123 ? -9.319 5.178 8.254 1.00 98.31 123 VAL A C 1
ATOM 978 O O . VAL A 1 123 ? -9.448 4.239 7.468 1.00 98.31 123 VAL A O 1
ATOM 981 N N . LEU A 1 124 ? -8.652 6.287 7.943 1.00 97.81 124 LEU A N 1
ATOM 982 C CA . LEU A 1 124 ? -7.803 6.436 6.761 1.00 97.81 124 LEU A CA 1
ATOM 983 C C . LEU A 1 124 ? -6.348 6.435 7.231 1.00 97.81 124 LEU A C 1
ATOM 985 O O . LEU A 1 124 ? -5.973 7.264 8.056 1.00 97.81 124 LEU A O 1
ATOM 989 N N . ALA A 1 125 ? -5.539 5.506 6.735 1.00 98.44 125 ALA A N 1
ATOM 990 C CA . ALA A 1 125 ? -4.188 5.275 7.223 1.00 98.44 125 ALA A CA 1
ATOM 991 C C . ALA A 1 125 ? -3.170 5.232 6.084 1.00 98.44 125 ALA A C 1
ATOM 993 O O . ALA A 1 125 ? -3.414 4.648 5.028 1.00 98.44 125 ALA A O 1
ATOM 994 N N . TRP A 1 126 ? -2.004 5.807 6.350 1.00 98.56 126 TRP A N 1
ATOM 995 C CA . TRP A 1 126 ? -0.769 5.460 5.667 1.00 98.56 126 TRP A CA 1
ATOM 996 C C . TRP A 1 126 ? -0.177 4.240 6.362 1.00 98.56 126 TRP A C 1
ATOM 998 O O . TRP A 1 126 ? 0.156 4.299 7.547 1.00 98.56 126 TRP A O 1
ATOM 1008 N N . VAL A 1 127 ? -0.056 3.138 5.634 1.00 98.69 127 VAL A N 1
ATOM 1009 C CA . VAL A 1 127 ? 0.614 1.922 6.097 1.00 98.69 127 VAL A CA 1
ATOM 1010 C C . VAL A 1 127 ? 1.984 1.859 5.448 1.00 98.69 127 VAL A C 1
ATOM 1012 O O . VAL A 1 127 ? 2.080 1.843 4.223 1.00 98.69 127 VAL A O 1
ATOM 1015 N N . GLU A 1 12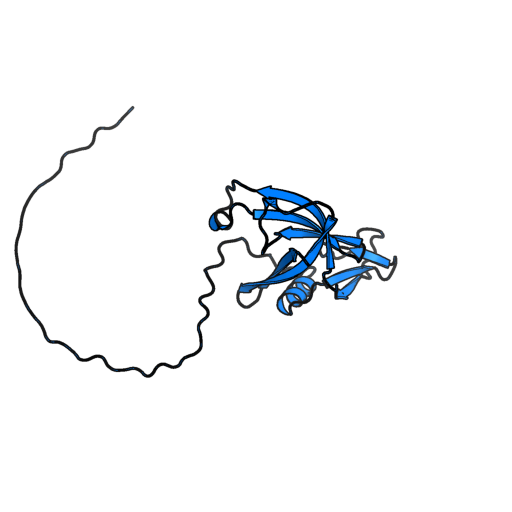8 ? 3.035 1.819 6.258 1.00 98.62 128 GLU A N 1
ATOM 1016 C CA . GLU A 1 128 ? 4.385 1.505 5.802 1.00 98.62 128 GLU A CA 1
ATOM 1017 C C . GLU A 1 128 ? 4.544 -0.014 5.789 1.00 98.62 128 GLU A C 1
ATOM 1019 O O . GLU A 1 128 ? 4.464 -0.663 6.833 1.00 98.62 128 GLU A O 1
ATOM 1024 N N . LEU A 1 129 ? 4.691 -0.582 4.594 1.00 98.50 129 LEU A N 1
ATOM 1025 C CA . LEU A 1 129 ? 4.958 -2.003 4.412 1.00 98.50 129 LEU A CA 1
ATOM 1026 C C . LEU A 1 129 ? 6.382 -2.343 4.859 1.00 98.50 129 LEU A C 1
ATOM 1028 O O . LEU A 1 129 ? 7.282 -1.514 4.723 1.00 98.50 129 LEU A O 1
ATOM 1032 N N . ASP A 1 130 ? 6.607 -3.586 5.285 1.00 97.88 130 ASP A N 1
ATOM 1033 C CA . ASP A 1 130 ? 7.938 -4.089 5.669 1.00 97.88 130 ASP A CA 1
ATOM 1034 C C . ASP A 1 130 ? 8.971 -3.935 4.530 1.00 97.88 130 ASP A C 1
ATOM 1036 O O . ASP A 1 130 ? 10.181 -3.885 4.747 1.00 97.88 130 ASP A O 1
ATOM 1040 N N . GLU A 1 131 ? 8.499 -3.844 3.286 1.00 96.00 131 GLU A N 1
ATOM 1041 C CA . GLU A 1 131 ? 9.309 -3.616 2.096 1.00 96.00 131 GLU A CA 1
ATOM 1042 C C . GLU A 1 131 ? 9.775 -2.167 1.896 1.00 96.00 131 GLU A C 1
ATOM 1044 O O . GLU A 1 131 ? 10.542 -1.933 0.953 1.00 96.00 131 GLU A O 1
ATOM 1049 N N . GLY A 1 132 ? 9.336 -1.227 2.741 1.00 95.00 132 GLY A N 1
ATOM 1050 C CA . GLY A 1 132 ? 9.753 0.179 2.753 1.00 95.00 132 GLY A CA 1
ATOM 1051 C C . GLY A 1 132 ? 8.915 1.125 1.886 1.00 95.00 132 GLY A C 1
ATOM 1052 O O . GLY A 1 132 ? 9.339 2.249 1.629 1.00 95.00 132 GLY A O 1
ATOM 1053 N N . VAL A 1 133 ? 7.745 0.693 1.402 1.00 96.75 133 VAL A N 1
ATOM 1054 C CA . VAL A 1 133 ? 6.811 1.546 0.639 1.00 96.75 133 VAL A CA 1
ATOM 1055 C C . VAL A 1 133 ? 5.561 1.855 1.451 1.0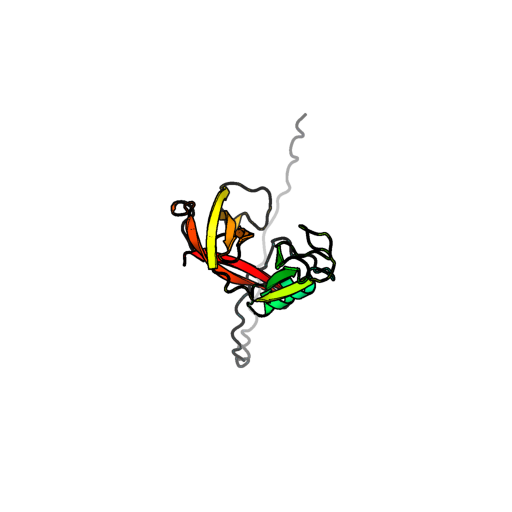0 96.75 133 VAL A C 1
ATOM 1057 O O . VAL A 1 133 ? 5.139 1.053 2.282 1.00 96.75 133 VAL A O 1
ATOM 1060 N N . GLN A 1 134 ? 4.943 3.004 1.183 1.00 97.31 134 GLN A N 1
ATOM 1061 C CA . GLN A 1 134 ? 3.730 3.436 1.872 1.00 97.31 134 GLN A CA 1
ATOM 1062 C C . GLN A 1 134 ? 2.486 3.255 0.999 1.00 97.31 134 GLN A C 1
ATOM 1064 O O . GLN A 1 134 ? 2.488 3.591 -0.186 1.00 97.31 134 GLN A O 1
ATOM 1069 N N . VAL A 1 135 ? 1.411 2.753 1.605 1.00 97.75 135 VAL A N 1
ATOM 1070 C CA . VAL A 1 135 ? 0.101 2.541 0.977 1.00 97.75 135 VAL A CA 1
ATOM 1071 C C . VAL A 1 135 ? -0.946 3.356 1.729 1.00 97.75 135 VAL A C 1
ATOM 1073 O O . VAL A 1 135 ? -1.063 3.243 2.950 1.00 97.75 135 VAL A O 1
ATOM 1076 N N . LEU A 1 136 ? -1.721 4.167 1.006 1.00 97.81 136 LEU A N 1
ATOM 1077 C CA . LEU A 1 136 ? -2.889 4.847 1.565 1.00 97.81 136 LEU A CA 1
ATOM 1078 C C . LEU A 1 136 ? -4.095 3.912 1.480 1.00 97.81 136 LEU A C 1
ATOM 1080 O O . LEU A 1 136 ? -4.453 3.448 0.400 1.00 97.81 136 LEU A O 1
ATOM 1084 N N . THR A 1 137 ? -4.730 3.641 2.613 1.00 97.69 137 THR A N 1
ATOM 1085 C CA . THR A 1 137 ? -5.797 2.641 2.720 1.00 97.69 137 THR A CA 1
ATOM 1086 C C . THR A 1 137 ? -6.789 3.002 3.818 1.00 97.69 137 THR A C 1
ATOM 1088 O O . THR A 1 137 ? -6.506 3.824 4.688 1.00 97.69 137 THR A O 1
ATOM 1091 N N . ASN A 1 138 ? -7.941 2.333 3.832 1.00 97.38 138 ASN A N 1
ATOM 1092 C CA . ASN A 1 138 ? -8.735 2.238 5.049 1.00 97.38 138 ASN A CA 1
ATOM 1093 C C . ASN A 1 138 ? -8.237 1.085 5.926 1.00 97.38 138 ASN A C 1
ATOM 1095 O O . ASN A 1 138 ? -7.917 0.005 5.412 1.00 97.38 138 ASN A O 1
ATOM 1099 N N . LEU A 1 139 ? -8.190 1.326 7.238 1.00 98.06 139 LEU A N 1
ATOM 1100 C CA . LEU A 1 139 ? -8.037 0.270 8.233 1.00 98.06 139 LEU A CA 1
ATOM 1101 C C . LEU A 1 139 ? -9.436 -0.199 8.646 1.00 98.06 139 LEU A C 1
ATOM 1103 O O . LEU A 1 139 ? -10.281 0.619 9.007 1.00 98.06 139 LEU A O 1
ATOM 1107 N N . VAL A 1 140 ? -9.688 -1.499 8.538 1.00 97.38 140 VAL A N 1
ATOM 1108 C CA . VAL A 1 140 ? -10.994 -2.129 8.765 1.00 97.38 140 VAL A CA 1
ATOM 1109 C C . VAL A 1 140 ? -10.880 -3.233 9.814 1.00 97.38 140 VAL A C 1
ATOM 1111 O O . VAL A 1 140 ? -9.783 -3.637 10.196 1.00 97.38 140 VAL A O 1
ATOM 1114 N N . GLY A 1 141 ? -12.023 -3.727 10.297 1.00 94.88 141 GLY A N 1
ATOM 1115 C CA . GLY A 1 141 ? -12.053 -4.819 11.276 1.00 94.88 141 GLY A CA 1
ATOM 1116 C C . GLY A 1 141 ? -11.525 -4.433 12.661 1.00 94.88 141 GLY A C 1
ATOM 1117 O O . GLY A 1 141 ? -11.158 -5.308 13.439 1.00 94.88 141 GLY A O 1
ATOM 1118 N N . CYS A 1 142 ? -11.471 -3.138 12.978 1.00 94.56 142 CYS A N 1
ATOM 1119 C CA . CYS A 1 142 ? -11.053 -2.647 14.282 1.00 94.56 142 CYS A CA 1
ATOM 1120 C C . CYS A 1 142 ? -11.857 -1.426 14.714 1.00 94.56 142 CYS A C 1
ATOM 1122 O O . CYS A 1 142 ? -12.367 -0.670 13.891 1.00 94.56 142 CYS A O 1
ATOM 1124 N N . ASP A 1 143 ? -11.919 -1.231 16.026 1.00 96.38 143 ASP A N 1
ATOM 1125 C CA . ASP A 1 143 ? -12.431 -0.011 16.637 1.00 96.38 143 ASP A CA 1
ATOM 1126 C C . ASP A 1 143 ? -11.495 1.172 16.304 1.00 96.38 143 ASP A C 1
ATOM 1128 O O . ASP A 1 143 ? -10.303 1.095 16.634 1.00 96.38 143 ASP A O 1
ATOM 1132 N N . PRO A 1 144 ? -11.987 2.250 15.657 1.00 96.75 144 PRO A N 1
ATOM 1133 C CA . PRO A 1 144 ? -11.177 3.415 15.306 1.00 96.75 144 PRO A CA 1
ATOM 1134 C C . PRO A 1 144 ? -10.441 4.055 16.486 1.00 96.75 144 PRO A C 1
ATOM 1136 O O . PRO A 1 144 ? -9.349 4.587 16.291 1.00 96.75 144 PRO A O 1
ATOM 1139 N N . GLU A 1 145 ? -10.984 3.975 17.704 1.00 95.69 145 GLU A N 1
ATOM 1140 C CA . GLU A 1 145 ? -10.354 4.552 18.902 1.00 95.69 145 GLU A CA 1
ATOM 1141 C C . GLU A 1 145 ? -9.122 3.767 19.370 1.00 95.69 145 GLU A C 1
ATOM 1143 O O . GLU A 1 145 ? -8.288 4.286 20.112 1.00 95.69 145 GLU A O 1
ATOM 1148 N N . LYS A 1 146 ? -8.968 2.517 18.921 1.00 97.25 146 LYS A N 1
ATOM 1149 C CA . LYS A 1 146 ? -7.838 1.653 19.297 1.00 97.25 146 LYS A CA 1
ATOM 1150 C C . LYS A 1 146 ? -6.650 1.774 18.350 1.00 97.25 146 LYS A C 1
ATOM 1152 O O . LYS A 1 146 ? -5.591 1.206 18.632 1.00 97.25 146 LYS A O 1
ATOM 1157 N N . VAL A 1 147 ? -6.808 2.473 17.228 1.00 98.19 147 VAL A N 1
ATOM 1158 C CA . VAL A 1 147 ? -5.746 2.638 16.233 1.00 98.19 147 VAL A CA 1
ATOM 1159 C C . VAL A 1 147 ? -4.641 3.527 16.792 1.00 98.19 147 VAL A C 1
ATOM 1161 O O . VAL A 1 147 ? -4.893 4.560 17.405 1.00 98.19 147 VAL A O 1
ATOM 1164 N N . ARG A 1 148 ? -3.389 3.120 16.575 1.00 98.50 148 ARG A N 1
ATOM 1165 C CA . ARG A 1 148 ? -2.201 3.860 17.010 1.00 98.50 148 ARG A CA 1
ATOM 1166 C C . ARG A 1 148 ? -1.095 3.765 15.970 1.00 98.50 148 ARG A C 1
ATOM 1168 O O . ARG A 1 148 ? -0.974 2.751 15.283 1.00 98.50 148 ARG A O 1
ATOM 1175 N N . ILE A 1 149 ? -0.258 4.797 15.898 1.00 98.69 149 ILE A N 1
ATOM 1176 C CA . ILE A 1 149 ? 0.977 4.763 15.104 1.00 98.69 149 ILE A CA 1
ATOM 1177 C C . ILE A 1 149 ? 1.840 3.580 15.575 1.00 98.69 149 ILE A C 1
ATOM 1179 O O . ILE A 1 149 ? 1.924 3.286 16.770 1.00 98.69 149 ILE A O 1
ATOM 1183 N N . GLY A 1 150 ? 2.436 2.865 14.624 1.00 98.50 150 GLY A N 1
ATOM 1184 C CA . GLY A 1 150 ? 3.236 1.663 14.850 1.00 98.50 150 GLY A CA 1
ATOM 1185 C C . GLY A 1 150 ? 2.436 0.365 15.029 1.00 98.50 150 GLY A C 1
ATOM 1186 O O . GLY A 1 150 ? 3.057 -0.694 15.140 1.00 98.50 150 GLY A O 1
ATOM 1187 N N . MET A 1 151 ? 1.093 0.418 15.049 1.00 98.69 151 MET A N 1
ATOM 1188 C CA . MET A 1 151 ? 0.234 -0.775 15.081 1.00 98.69 151 MET A CA 1
ATOM 1189 C C . MET A 1 151 ? 0.537 -1.682 13.886 1.00 98.69 151 MET A C 1
ATOM 1191 O O . MET A 1 151 ? 0.562 -1.208 12.752 1.00 98.69 151 MET A O 1
ATOM 1195 N N . GLU A 1 152 ? 0.749 -2.971 14.152 1.00 98.69 152 GLU A N 1
ATOM 1196 C CA . GLU A 1 152 ? 0.964 -3.983 13.116 1.00 98.69 152 GLU A CA 1
ATOM 1197 C C . GLU A 1 152 ? -0.332 -4.286 12.382 1.00 98.69 152 GLU A C 1
ATOM 1199 O O . GLU A 1 152 ? -1.396 -4.423 12.992 1.00 98.69 152 GLU A O 1
ATOM 1204 N N . VAL A 1 153 ? -0.231 -4.378 11.061 1.00 98.81 153 VAL A N 1
ATOM 1205 C CA . VAL A 1 153 ? -1.371 -4.580 10.177 1.00 98.81 153 VAL A CA 1
ATOM 1206 C C . VAL A 1 153 ? -1.030 -5.555 9.059 1.00 98.81 153 VAL A C 1
ATOM 1208 O O . VAL A 1 153 ? 0.135 -5.732 8.683 1.00 98.81 153 VAL A O 1
ATOM 1211 N N . ARG A 1 154 ? -2.063 -6.182 8.499 1.00 98.62 154 ARG A N 1
ATOM 1212 C CA . ARG A 1 154 ? -1.956 -7.056 7.332 1.00 98.62 154 ARG A CA 1
ATOM 1213 C C . ARG A 1 154 ? -3.003 -6.701 6.284 1.00 98.62 154 ARG A C 1
ATOM 1215 O O . ARG A 1 154 ? -4.121 -6.315 6.620 1.00 98.62 154 ARG A O 1
ATOM 1222 N N . VAL A 1 155 ? -2.631 -6.846 5.016 1.00 98.62 155 VAL A N 1
ATOM 1223 C CA . VAL A 1 155 ? -3.527 -6.628 3.884 1.00 98.62 155 VAL A CA 1
ATOM 1224 C C . VAL A 1 155 ? -4.697 -7.612 3.924 1.00 98.62 155 VAL A C 1
ATOM 1226 O O . VAL A 1 155 ? -4.537 -8.804 4.193 1.00 98.62 155 VAL A O 1
ATOM 1229 N N . THR A 1 156 ? -5.879 -7.105 3.606 1.00 98.56 156 THR A N 1
ATOM 1230 C CA . THR A 1 156 ? -7.071 -7.882 3.273 1.00 98.56 156 THR A CA 1
ATOM 1231 C C . THR A 1 156 ? -7.691 -7.310 2.001 1.00 98.56 156 THR A C 1
ATOM 1233 O O . THR A 1 156 ? -7.308 -6.233 1.548 1.00 98.56 156 THR A O 1
ATOM 1236 N N . PHE A 1 157 ? -8.639 -8.023 1.403 1.00 98.19 157 PHE A N 1
ATOM 1237 C CA . PHE A 1 157 ? -9.267 -7.619 0.147 1.00 98.19 157 PHE A CA 1
ATOM 1238 C C . PHE A 1 157 ? -10.783 -7.666 0.280 1.00 98.19 157 PHE A C 1
ATOM 1240 O O . PHE A 1 157 ? -11.333 -8.688 0.706 1.00 98.19 157 PHE A O 1
ATOM 1247 N N . GLU A 1 158 ? -11.412 -6.550 -0.081 1.00 96.56 158 GLU A N 1
ATOM 1248 C CA . GLU A 1 158 ? -12.858 -6.352 -0.179 1.00 96.56 158 GLU A CA 1
ATOM 1249 C C . GLU A 1 158 ? -13.258 -6.500 -1.651 1.00 96.56 158 GLU A C 1
ATOM 1251 O O . GLU A 1 158 ? -12.851 -5.685 -2.478 1.00 96.56 158 GLU A O 1
ATOM 1256 N N . ASP A 1 159 ? -14.016 -7.543 -1.989 1.00 95.94 159 ASP A N 1
ATOM 1257 C CA . ASP A 1 159 ? -14.527 -7.745 -3.347 1.00 95.94 159 ASP A CA 1
ATOM 1258 C C . ASP A 1 159 ? -15.726 -6.815 -3.564 1.00 95.94 159 ASP A C 1
ATOM 1260 O O . ASP A 1 159 ? -16.739 -6.934 -2.875 1.00 95.94 159 ASP A O 1
ATOM 1264 N N . VAL A 1 160 ? -15.601 -5.860 -4.490 1.00 93.94 160 VAL A N 1
ATOM 1265 C CA . VAL A 1 160 ? -16.614 -4.803 -4.690 1.00 93.94 160 VAL A CA 1
ATOM 1266 C C . VAL A 1 160 ? -17.482 -5.047 -5.921 1.00 93.94 160 VAL A C 1
ATOM 1268 O O . VAL A 1 160 ? -18.597 -4.537 -6.012 1.00 93.94 160 VAL A O 1
ATOM 1271 N N . ASN A 1 161 ? -16.983 -5.843 -6.867 1.00 93.25 161 ASN A N 1
ATOM 1272 C CA . ASN A 1 161 ? -17.724 -6.430 -7.980 1.00 93.25 161 ASN A CA 1
ATOM 1273 C C . ASN A 1 161 ? -16.940 -7.641 -8.533 1.00 93.25 161 ASN A C 1
ATOM 1275 O O . ASN A 1 161 ? -15.952 -8.070 -7.942 1.00 93.25 161 ASN A O 1
ATOM 1279 N N . ALA A 1 162 ? -17.369 -8.198 -9.670 1.00 89.44 162 ALA A N 1
ATOM 1280 C CA . ALA A 1 162 ? -16.733 -9.371 -10.280 1.00 89.44 162 ALA A CA 1
ATOM 1281 C C . ALA A 1 162 ? -15.286 -9.139 -10.769 1.00 89.44 162 ALA A C 1
ATOM 1283 O O . ALA A 1 162 ? -14.554 -10.106 -10.999 1.00 89.44 162 ALA A O 1
ATOM 1284 N N . ASP A 1 163 ? -14.869 -7.883 -10.938 1.00 89.62 163 ASP A N 1
ATOM 1285 C CA . ASP A 1 163 ? -13.607 -7.506 -11.576 1.00 89.62 163 ASP A CA 1
ATOM 1286 C C . ASP A 1 163 ? -12.640 -6.749 -10.671 1.00 89.62 163 ASP A C 1
ATOM 1288 O O . ASP A 1 163 ? -11.443 -6.718 -10.955 1.00 89.62 163 ASP A O 1
ATOM 1292 N N . VAL A 1 164 ? -13.126 -6.176 -9.574 1.00 95.69 164 VAL A N 1
ATOM 1293 C CA . VAL A 1 164 ? -12.341 -5.316 -8.695 1.00 95.69 164 VAL A CA 1
ATOM 1294 C C . VAL A 1 164 ? -12.428 -5.810 -7.258 1.00 95.69 164 VAL A C 1
ATOM 1296 O O . VAL A 1 164 ? -13.511 -5.927 -6.684 1.00 95.69 164 VAL A O 1
ATOM 1299 N N . SER A 1 165 ? -11.253 -5.993 -6.660 1.00 97.75 165 SER A N 1
ATOM 1300 C CA . SER A 1 165 ? -11.079 -6.144 -5.217 1.00 97.75 165 SER A CA 1
ATOM 1301 C C . SER A 1 165 ? -10.230 -4.986 -4.701 1.00 97.75 165 SER A C 1
ATOM 1303 O O . SER A 1 165 ? -9.167 -4.691 -5.252 1.00 97.75 165 SER A O 1
ATOM 1305 N N . ILE A 1 166 ? -10.688 -4.314 -3.648 1.00 97.44 166 ILE A N 1
ATOM 1306 C CA . ILE A 1 166 ? -9.990 -3.178 -3.045 1.00 97.44 166 ILE A CA 1
ATOM 1307 C C . ILE A 1 166 ? -9.083 -3.688 -1.919 1.00 97.44 166 ILE A C 1
ATOM 1309 O O . ILE A 1 166 ? -9.582 -4.339 -0.994 1.00 97.44 166 ILE A O 1
ATOM 1313 N N . PRO A 1 167 ? -7.768 -3.400 -1.949 1.00 97.88 167 PRO A N 1
ATOM 1314 C CA . PRO A 1 167 ? -6.897 -3.711 -0.829 1.00 97.88 167 PRO A CA 1
ATOM 1315 C C . PRO A 1 167 ? -7.240 -2.808 0.360 1.00 97.88 167 PRO A C 1
ATOM 1317 O O . PRO A 1 167 ? -7.316 -1.583 0.248 1.00 97.88 167 PRO A O 1
ATOM 1320 N N . ARG A 1 168 ? -7.447 -3.438 1.509 1.00 98.06 168 ARG A N 1
ATOM 1321 C CA . ARG A 1 168 ? -7.637 -2.824 2.825 1.00 98.06 168 ARG A CA 1
ATOM 1322 C C . ARG A 1 168 ? -6.585 -3.375 3.776 1.00 98.06 168 ARG A C 1
ATOM 1324 O O . ARG A 1 168 ? -5.839 -4.282 3.419 1.00 98.06 168 ARG A O 1
ATOM 1331 N N . PHE A 1 169 ? -6.552 -2.877 5.004 1.00 98.62 169 PHE A N 1
ATOM 1332 C CA . PHE A 1 169 ? -5.715 -3.454 6.053 1.00 98.62 169 PHE A CA 1
ATOM 1333 C C . PHE A 1 169 ? -6.541 -3.727 7.305 1.00 98.62 169 PHE A C 1
ATOM 1335 O O . PHE A 1 169 ? -7.486 -2.997 7.594 1.00 98.62 169 PHE A O 1
ATOM 1342 N N . THR A 1 170 ? -6.178 -4.764 8.050 1.00 98.50 170 THR A N 1
ATOM 1343 C CA . THR A 1 170 ? -6.695 -5.058 9.395 1.00 98.50 170 THR A CA 1
ATOM 1344 C C . THR A 1 170 ? -5.528 -5.095 10.374 1.00 98.50 170 THR A C 1
ATOM 1346 O O . THR A 1 170 ? -4.405 -5.367 9.937 1.00 98.50 170 THR A O 1
ATOM 1349 N N . PRO A 1 171 ? -5.742 -4.878 11.683 1.00 98.00 171 PRO A N 1
ATOM 1350 C CA . PRO A 1 171 ? -4.740 -5.245 12.681 1.00 98.00 171 PRO A CA 1
ATOM 1351 C C . PRO A 1 171 ? -4.287 -6.702 12.503 1.00 98.00 171 PRO A C 1
ATOM 1353 O O . PRO A 1 171 ? -5.094 -7.552 12.107 1.00 98.00 171 PRO A O 1
ATOM 1356 N N . ALA A 1 172 ? -2.992 -6.946 12.714 1.00 91.50 172 ALA A N 1
ATOM 1357 C CA . ALA A 1 172 ? -2.357 -8.257 12.563 1.00 91.50 172 ALA A CA 1
ATOM 1358 C C . ALA A 1 172 ? -2.579 -9.178 13.771 1.00 91.50 172 ALA A C 1
ATOM 1360 O O . ALA A 1 172 ? -2.754 -8.657 14.897 1.00 91.50 172 ALA A O 1
#

Sequence (172 aa):
MRRPPGAGLSGGPRARHGRHARHAPLVRHAHSRGDVAVAEYTKPLPEITAESRPFWEGCKRRQLLVQRCRACGARQHYPRGVCAACWSDDLEWLPSPGRGRVYSFTVTHRTQARGFRDELPYVLAWVELDEGVQVLTNLVGCDPEKVRIGMEVRVTFEDVNADVSIPRFTPA

Secondary structure (DSSP, 8-state):
-PPPPPP--------------PPPP-----------------SPPPP--TTTHHHHHHHHTT-EEEEEETTT--EESS--SS-TTT----EEEEEE--EEEEEEEEEES--S-GGGGGG-SEEEEEEEETTS-EEEEEE-SS-GGG--TT-EEEEEEEE-SSS-EEEEEEE-

Radius of gyration: 26.26 Å; chains: 1; bounding box: 86×63×38 Å

pLDDT: mean 84.6, std 22.12, range [34.47, 98.81]

Foldseek 3Di:
DDDDDDDDDDDDDDDDDDDDDDDDDDDDDDPDDPPPPQPQQQADDDDCDPQCVVQFVCLLVVWHKWKAAPVPRDIEPDGDCADPPPRDSRIDIDTAQQKFWFQDKDFDQDDPRPSCPVVPGWIWTFTQGPSGYTDTATEDPDDPVPDDGGFIKGWDWCCNDNRGIDIHIYGD